Protein AF-A0A3D0ZES8-F1 (afdb_monomer_lite)

Sequence (78 aa):
MGKYYYPQGGLPPQTHLTTERAIVTEAYTVIPKGVMTDIVTSTLPGFSNTRSWILARPISGFATTFSQLIVEIGPGGG

Structure (mmCIF, N/CA/C/O backbone):
data_AF-A0A3D0ZES8-F1
#
_entry.id   AF-A0A3D0ZES8-F1
#
loop_
_atom_site.group_PDB
_atom_site.id
_atom_site.type_symbol
_atom_site.label_atom_id
_atom_site.lab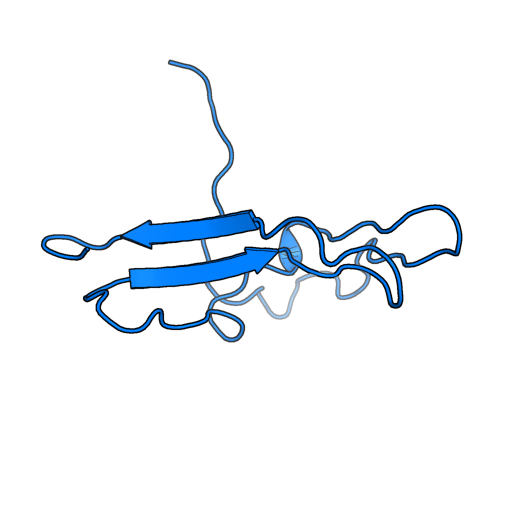el_alt_id
_atom_site.label_comp_id
_atom_site.label_asym_id
_atom_site.label_entity_id
_atom_site.label_seq_id
_atom_site.pdbx_PDB_ins_code
_atom_site.Cartn_x
_atom_site.Cartn_y
_atom_site.Cartn_z
_atom_site.occupancy
_atom_site.B_iso_or_equiv
_atom_site.auth_seq_id
_atom_site.auth_comp_id
_atom_site.auth_asym_id
_atom_site.auth_atom_id
_atom_site.pdbx_PDB_model_num
ATOM 1 N N . MET A 1 1 ? -25.094 0.423 -2.739 1.00 48.28 1 MET A N 1
ATOM 2 C CA . MET A 1 1 ? -23.757 1.052 -2.763 1.00 48.28 1 MET A CA 1
ATOM 3 C C . MET A 1 1 ? -22.745 -0.013 -2.354 1.00 48.28 1 MET A C 1
ATOM 5 O O . MET A 1 1 ? -22.886 -0.548 -1.262 1.00 48.28 1 MET A O 1
ATOM 9 N N . GLY A 1 2 ? -21.837 -0.428 -3.242 1.00 54.19 2 GLY A N 1
ATOM 10 C CA . GLY A 1 2 ? -20.895 -1.521 -2.958 1.00 54.19 2 GLY A CA 1
ATOM 11 C C . GLY A 1 2 ? -19.963 -1.182 -1.792 1.00 54.19 2 GLY A C 1
ATOM 12 O O . GLY A 1 2 ? -19.486 -0.055 -1.691 1.00 54.19 2 GLY A O 1
ATOM 13 N N . LYS A 1 3 ? -19.731 -2.140 -0.891 1.00 88.75 3 LYS A N 1
ATOM 14 C CA . LYS A 1 3 ? -18.834 -1.973 0.257 1.00 88.75 3 LYS A CA 1
ATOM 15 C C . LYS A 1 3 ? -17.391 -2.163 -0.216 1.00 88.75 3 LYS A C 1
ATOM 17 O O . LYS A 1 3 ? -16.891 -3.283 -0.237 1.00 88.75 3 LYS A O 1
ATOM 22 N N . TYR A 1 4 ? -16.751 -1.078 -0.642 1.00 91.94 4 TYR A N 1
ATOM 23 C CA . TYR A 1 4 ? -15.332 -1.082 -0.995 1.00 91.94 4 TYR A CA 1
ATOM 24 C C . TYR A 1 4 ? -14.467 -0.988 0.264 1.00 91.94 4 TYR A C 1
ATOM 26 O O . TYR A 1 4 ? -14.804 -0.281 1.214 1.00 91.94 4 TYR A O 1
ATOM 34 N N . TYR A 1 5 ? -13.357 -1.722 0.277 1.00 92.00 5 TYR A N 1
ATOM 35 C CA . TYR A 1 5 ? -12.351 -1.597 1.326 1.00 92.00 5 TYR A CA 1
ATOM 36 C C . TYR A 1 5 ? -11.481 -0.362 1.077 1.00 92.00 5 TYR A C 1
ATOM 38 O O . TYR A 1 5 ? -11.078 -0.111 -0.057 1.00 92.00 5 TYR A O 1
ATOM 46 N N . TYR A 1 6 ? -11.142 0.352 2.146 1.00 92.00 6 TYR A N 1
ATOM 47 C CA . TYR A 1 6 ? -10.120 1.392 2.157 1.00 92.00 6 TYR A CA 1
ATOM 48 C C . TYR A 1 6 ? -9.297 1.280 3.452 1.00 92.00 6 TYR A C 1
ATOM 50 O O . TYR A 1 6 ? -9.853 0.894 4.493 1.00 92.00 6 TYR A O 1
ATOM 58 N N . PRO A 1 7 ? -7.982 1.567 3.415 1.00 92.88 7 PRO A N 1
ATOM 59 C CA . PRO A 1 7 ? -7.156 1.597 4.615 1.00 92.88 7 PRO A CA 1
ATOM 60 C C . PRO A 1 7 ? -7.706 2.606 5.618 1.00 92.88 7 PRO A C 1
ATOM 62 O O . PRO A 1 7 ? -8.068 3.714 5.243 1.00 92.88 7 PRO A O 1
ATOM 65 N N . GLN A 1 8 ? -7.773 2.221 6.891 1.00 90.19 8 GLN A N 1
ATOM 66 C CA . GLN A 1 8 ? -8.149 3.156 7.959 1.00 90.19 8 GLN A CA 1
ATOM 67 C C . GLN A 1 8 ? -6.943 3.961 8.469 1.00 90.19 8 GLN A C 1
ATOM 69 O O . GLN A 1 8 ? -7.122 4.956 9.167 1.00 90.19 8 GLN A O 1
ATOM 74 N N . GLY A 1 9 ? -5.723 3.526 8.135 1.00 90.62 9 GLY A N 1
ATOM 75 C CA . GLY A 1 9 ? -4.507 4.041 8.746 1.00 90.62 9 GLY A CA 1
ATOM 76 C C . GLY A 1 9 ? -4.396 3.636 10.217 1.00 90.62 9 GLY A C 1
ATOM 77 O O . GLY A 1 9 ? -4.823 2.547 10.613 1.00 90.62 9 GLY A O 1
ATOM 78 N N . GLY A 1 10 ? -3.823 4.520 11.026 1.00 93.62 10 GLY A N 1
ATOM 79 C CA . GLY A 1 10 ? -3.523 4.292 12.434 1.00 93.62 10 GLY A CA 1
ATOM 80 C C . GLY A 1 10 ? -2.339 3.352 12.660 1.00 93.62 10 GLY A C 1
ATOM 81 O O . GLY A 1 10 ? -1.600 2.991 11.737 1.00 93.62 10 GLY A O 1
ATOM 82 N N . LEU A 1 11 ? -2.167 2.958 13.924 1.00 93.06 11 LEU A N 1
ATOM 83 C CA . LEU A 1 11 ? -1.226 1.924 14.345 1.00 93.06 11 LEU A CA 1
ATOM 84 C C . LEU A 1 11 ? -1.992 0.721 14.905 1.00 93.06 11 LEU A C 1
ATOM 86 O O . LEU A 1 11 ? -2.986 0.911 15.614 1.00 93.06 11 LEU A O 1
ATOM 90 N N . PRO A 1 12 ? -1.542 -0.513 14.621 1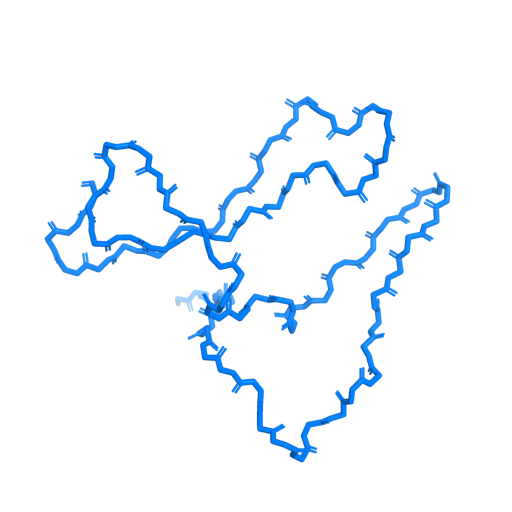.00 89.75 12 PRO A N 1
ATOM 91 C CA . PRO A 1 12 ? -2.140 -1.693 15.221 1.00 89.75 12 PRO A CA 1
ATOM 92 C C . PRO A 1 12 ? -1.974 -1.653 16.752 1.00 89.75 12 PRO A C 1
ATOM 94 O O . PRO A 1 12 ? -0.949 -1.180 17.254 1.00 89.75 12 PRO A O 1
ATOM 97 N N . PRO A 1 13 ? -2.961 -2.146 17.521 1.00 90.81 13 PRO A N 1
ATOM 98 C CA . PRO A 1 13 ? -2.846 -2.229 18.972 1.00 90.81 13 PRO A CA 1
ATOM 99 C C . PRO A 1 13 ? -1.745 -3.219 19.376 1.00 90.81 13 PRO A C 1
ATOM 101 O O . PRO A 1 13 ? -1.449 -4.162 18.649 1.00 90.81 13 PRO A O 1
ATOM 104 N N . GLN A 1 14 ? -1.186 -3.072 20.579 1.00 90.12 14 GLN A N 1
ATOM 105 C CA . GLN A 1 14 ? -0.137 -3.976 21.087 1.00 90.12 14 GLN A CA 1
ATOM 106 C C . GLN A 1 14 ? -0.596 -5.439 21.227 1.00 90.12 14 GLN A C 1
ATOM 108 O O . GLN A 1 14 ? 0.228 -6.346 21.261 1.00 90.12 14 GLN A O 1
ATOM 113 N N . THR A 1 15 ? -1.908 -5.676 21.301 1.00 89.94 15 THR A N 1
ATOM 114 C CA . THR A 1 15 ? -2.518 -7.014 21.340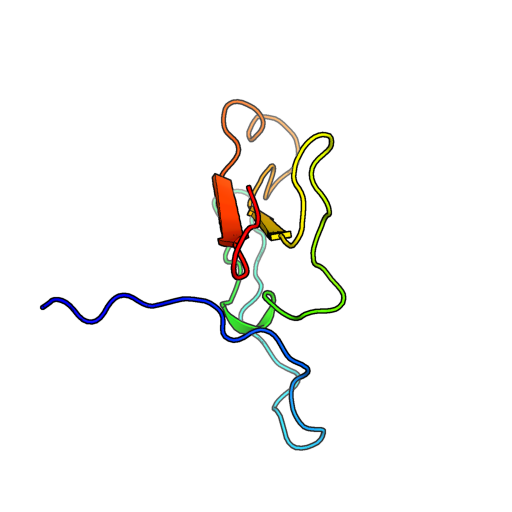 1.00 89.94 15 THR A CA 1
ATOM 115 C C . THR A 1 15 ? -2.643 -7.663 19.961 1.00 89.94 15 THR A C 1
ATOM 117 O O . THR A 1 15 ? -3.095 -8.804 19.861 1.00 89.94 15 THR A O 1
ATOM 120 N N . HIS A 1 16 ? -2.294 -6.946 18.890 1.00 84.38 16 HIS A N 1
ATOM 121 C CA . HIS A 1 16 ? -2.386 -7.457 17.532 1.00 84.38 16 HIS A CA 1
ATOM 122 C C . HIS A 1 16 ? -1.355 -8.564 17.301 1.00 84.38 16 HIS A C 1
ATOM 124 O O . HIS A 1 16 ? -0.208 -8.476 17.738 1.00 84.38 16 HIS A O 1
ATOM 130 N N . LEU A 1 17 ? -1.762 -9.609 16.578 1.00 83.75 17 LEU A N 1
ATOM 131 C CA . LEU A 1 17 ? -0.839 -10.656 16.159 1.00 83.75 17 LEU A CA 1
ATOM 132 C C . LEU A 1 17 ? 0.201 -10.050 15.211 1.00 83.75 17 LEU A C 1
ATOM 134 O O . LEU A 1 17 ? -0.147 -9.404 14.224 1.00 83.75 17 LEU A O 1
ATOM 138 N N . THR A 1 18 ? 1.478 -10.263 15.515 1.00 79.06 18 THR A N 1
ATOM 139 C CA . THR A 1 18 ? 2.605 -9.773 14.707 1.00 79.06 18 THR A CA 1
ATOM 140 C C . THR 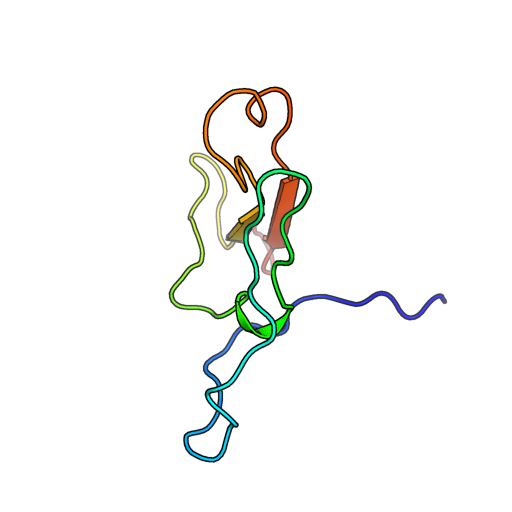A 1 18 ? 2.907 -10.671 13.510 1.00 79.06 18 THR A C 1
ATOM 142 O O . THR A 1 18 ? 3.593 -10.260 12.578 1.00 79.06 18 THR A O 1
ATOM 145 N N . THR A 1 19 ? 2.389 -11.900 13.508 1.00 78.69 19 THR A N 1
ATOM 146 C CA . THR A 1 19 ? 2.501 -12.832 12.388 1.00 78.69 19 THR A CA 1
ATOM 147 C C . THR A 1 19 ? 1.508 -12.473 11.288 1.00 78.69 19 THR A C 1
ATOM 149 O O . THR A 1 19 ? 0.331 -12.832 11.328 1.00 78.69 19 THR A O 1
ATOM 152 N N . GLU A 1 20 ? 2.003 -11.783 10.264 1.00 76.81 20 GLU A N 1
ATOM 153 C CA . GLU A 1 20 ? 1.246 -11.487 9.050 1.00 76.81 20 GLU A CA 1
ATOM 154 C C . GLU A 1 20 ? 1.629 -12.410 7.885 1.00 76.81 20 GLU A C 1
ATOM 156 O O . GLU A 1 20 ? 2.691 -13.024 7.855 1.00 76.81 20 GLU A O 1
ATOM 161 N N . ARG A 1 21 ? 0.745 -12.503 6.885 1.00 87.06 21 ARG A N 1
ATOM 162 C CA . ARG A 1 21 ? 0.914 -13.360 5.694 1.00 87.06 21 ARG A CA 1
ATOM 163 C C . ARG A 1 21 ? 1.739 -12.688 4.589 1.00 87.06 21 ARG A C 1
ATOM 165 O O . ARG A 1 21 ? 1.459 -12.894 3.409 1.00 87.06 21 ARG A O 1
ATOM 172 N N . ALA A 1 22 ? 2.688 -11.832 4.960 1.00 92.44 22 ALA A N 1
ATOM 173 C CA . ALA A 1 22 ? 3.560 -11.172 3.998 1.00 92.44 22 ALA A CA 1
ATOM 174 C C . ALA A 1 22 ? 4.515 -12.207 3.396 1.00 92.44 22 ALA A C 1
ATOM 176 O O . ALA A 1 22 ? 5.245 -12.878 4.123 1.00 92.44 22 ALA A O 1
ATOM 177 N N . ILE A 1 23 ? 4.466 -12.375 2.075 1.00 94.69 23 ILE A N 1
ATOM 178 C CA . ILE A 1 23 ? 5.235 -13.400 1.362 1.00 94.69 23 ILE A CA 1
ATOM 179 C C . ILE A 1 23 ? 5.791 -12.789 0.084 1.00 94.69 23 ILE A C 1
ATOM 181 O O . ILE A 1 23 ? 5.058 -12.142 -0.659 1.00 94.69 23 ILE A O 1
ATOM 185 N N . VAL A 1 24 ? 7.062 -13.058 -0.195 1.00 93.50 24 VAL A N 1
ATOM 186 C CA . VAL A 1 24 ? 7.697 -12.806 -1.489 1.00 93.50 24 VAL A CA 1
ATOM 187 C C . VAL A 1 24 ? 8.275 -14.130 -1.972 1.00 93.50 24 VAL A C 1
ATOM 189 O O . VAL A 1 24 ? 9.012 -14.788 -1.242 1.00 93.50 24 VAL A O 1
ATOM 192 N N . THR A 1 25 ? 7.925 -14.530 -3.187 1.00 93.31 25 THR A N 1
ATOM 193 C CA . THR A 1 25 ? 8.472 -15.709 -3.870 1.00 93.31 25 THR A CA 1
ATOM 194 C C . THR A 1 25 ? 8.952 -15.312 -5.261 1.00 93.31 25 THR A C 1
ATOM 196 O O . THR A 1 25 ? 8.688 -14.201 -5.721 1.00 93.31 25 THR A O 1
ATOM 199 N N . GLU A 1 26 ? 9.613 -16.232 -5.961 1.00 90.19 26 GLU A N 1
ATOM 200 C CA . GLU A 1 26 ? 9.994 -16.023 -7.364 1.00 90.19 26 GLU A CA 1
ATOM 201 C C . GLU A 1 26 ? 8.780 -15.815 -8.282 1.00 90.19 26 GLU A C 1
ATOM 203 O O . GLU A 1 26 ? 8.869 -15.091 -9.270 1.00 90.19 26 GLU A O 1
ATOM 208 N N . ALA A 1 27 ? 7.636 -16.424 -7.953 1.00 92.88 27 ALA A N 1
ATOM 209 C CA . ALA A 1 27 ? 6.446 -16.402 -8.799 1.00 92.88 27 ALA A CA 1
ATOM 210 C C . ALA A 1 27 ? 5.426 -15.322 -8.403 1.00 92.88 27 ALA A C 1
ATOM 212 O O . ALA A 1 27 ? 4.659 -14.866 -9.250 1.00 92.88 27 ALA A O 1
ATOM 213 N N . TYR A 1 28 ? 5.367 -14.933 -7.126 1.00 93.56 28 TYR A N 1
ATOM 214 C CA . TYR A 1 28 ? 4.359 -13.996 -6.624 1.00 93.56 28 TYR A CA 1
ATOM 215 C C . TYR A 1 28 ? 4.747 -13.320 -5.304 1.00 93.56 28 TYR A C 1
ATOM 217 O O . TYR A 1 28 ? 5.535 -13.849 -4.517 1.00 93.56 28 TYR A O 1
ATOM 225 N N . THR A 1 29 ? 4.078 -12.198 -5.021 1.00 96.00 29 THR A N 1
ATOM 226 C CA . THR A 1 29 ? 4.168 -11.464 -3.752 1.00 96.00 29 THR A CA 1
ATOM 227 C C . THR A 1 29 ? 2.781 -11.220 -3.168 1.00 96.00 29 THR A C 1
ATOM 229 O O . THR A 1 29 ? 1.847 -10.872 -3.890 1.00 96.00 29 THR A O 1
AT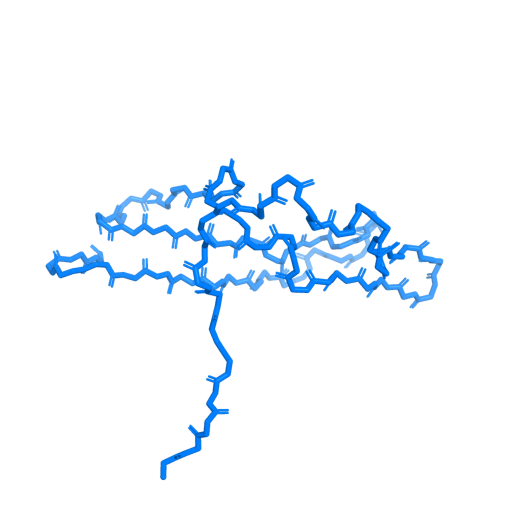OM 232 N N . VAL A 1 30 ? 2.654 -11.365 -1.849 1.00 95.69 30 VAL A N 1
ATOM 233 C CA . VAL A 1 30 ? 1.458 -11.039 -1.066 1.00 95.69 30 VAL A CA 1
ATOM 234 C C . VAL A 1 30 ? 1.803 -9.931 -0.080 1.00 95.69 30 VAL A C 1
ATOM 236 O O . VAL A 1 30 ? 2.657 -10.110 0.788 1.00 95.69 30 VAL A O 1
ATOM 239 N N . ILE A 1 31 ? 1.093 -8.807 -0.191 1.00 94.75 31 ILE A N 1
ATOM 240 C CA . ILE A 1 31 ? 1.170 -7.677 0.740 1.00 94.75 31 ILE A CA 1
ATOM 241 C C . ILE A 1 31 ? -0.150 -7.627 1.523 1.00 94.75 31 ILE A C 1
ATOM 243 O O . ILE A 1 31 ? -1.192 -7.308 0.943 1.00 94.75 31 ILE A O 1
ATOM 247 N N . PRO A 1 32 ? -0.157 -7.983 2.820 1.00 93.88 32 PRO A N 1
ATOM 248 C CA . PRO A 1 32 ? -1.352 -7.928 3.648 1.00 93.88 32 PRO A CA 1
ATOM 249 C C . PRO A 1 32 ? -1.843 -6.497 3.848 1.00 93.88 32 PRO A C 1
ATOM 251 O O . PRO A 1 32 ? -1.069 -5.543 3.880 1.00 93.88 32 PRO A O 1
ATOM 254 N N . LYS A 1 33 ? -3.146 -6.353 4.096 1.00 92.12 33 LYS A N 1
ATOM 255 C CA . LYS A 1 33 ? -3.753 -5.047 4.377 1.00 92.12 33 LYS A CA 1
ATOM 256 C C . LYS A 1 33 ? -3.209 -4.352 5.640 1.00 92.12 33 LYS A C 1
ATOM 258 O O . LYS A 1 33 ? -3.381 -3.148 5.780 1.00 92.12 33 LYS A O 1
ATOM 263 N N . GLY A 1 34 ? -2.600 -5.112 6.558 1.00 91.81 34 GLY A N 1
ATOM 264 C CA . GLY A 1 34 ? -2.012 -4.604 7.803 1.00 91.81 34 GLY A CA 1
ATOM 265 C C . GLY A 1 34 ? -0.809 -3.690 7.573 1.00 91.81 34 GLY A C 1
ATOM 266 O O . GLY A 1 34 ? -0.514 -2.848 8.411 1.00 91.81 34 GLY A O 1
ATOM 267 N N . VAL A 1 35 ? -0.187 -3.769 6.391 1.00 93.12 35 VAL A N 1
ATOM 268 C CA . VAL A 1 35 ? 0.930 -2.903 5.996 1.00 93.12 35 VAL A CA 1
ATOM 269 C C . VAL A 1 35 ? 0.504 -1.435 5.867 1.00 93.12 35 VAL A C 1
ATOM 271 O O . VAL A 1 35 ? 1.327 -0.547 6.076 1.00 93.12 35 VAL A O 1
ATOM 274 N N . MET A 1 36 ? -0.767 -1.145 5.559 1.00 95.31 36 MET A N 1
ATOM 275 C CA . MET A 1 36 ? -1.254 0.226 5.344 1.00 95.31 36 MET A CA 1
ATOM 276 C C . MET A 1 36 ? -1.501 0.987 6.663 1.00 95.31 36 MET A C 1
ATOM 278 O O . MET A 1 36 ? -2.638 1.309 7.008 1.00 95.31 36 MET A O 1
ATOM 282 N N . THR A 1 37 ? -0.415 1.278 7.386 1.00 95.31 37 THR A N 1
ATOM 283 C CA . THR A 1 37 ? -0.377 2.087 8.623 1.00 95.31 37 THR A CA 1
ATOM 284 C C . THR A 1 37 ? 0.031 3.536 8.346 1.00 95.31 37 THR A C 1
ATOM 286 O O . THR A 1 37 ? 0.537 3.849 7.266 1.00 95.31 37 THR A O 1
ATOM 289 N N . ASP A 1 38 ? -0.167 4.435 9.312 1.00 96.00 38 ASP A N 1
ATOM 290 C CA . ASP A 1 38 ? 0.095 5.873 9.112 1.00 96.00 38 ASP A CA 1
ATOM 291 C C . ASP A 1 38 ? 1.575 6.209 8.917 1.00 96.00 38 ASP A C 1
ATOM 293 O O . ASP A 1 38 ? 1.920 7.072 8.109 1.00 96.00 38 ASP A O 1
ATOM 297 N N . ILE A 1 39 ? 2.460 5.498 9.615 1.00 96.00 39 ILE A N 1
ATOM 298 C CA . ILE A 1 39 ? 3.899 5.799 9.647 1.00 96.00 39 ILE A CA 1
ATOM 299 C C . ILE A 1 39 ? 4.642 5.413 8.362 1.00 96.00 39 ILE A C 1
ATOM 301 O O . ILE A 1 39 ? 5.809 5.759 8.209 1.00 96.00 39 ILE A O 1
ATOM 305 N N . VAL A 1 40 ? 3.986 4.698 7.444 1.00 96.50 40 VAL A N 1
ATOM 306 C CA . VAL A 1 40 ? 4.555 4.290 6.147 1.00 96.50 40 VAL A CA 1
ATOM 307 C C . VAL A 1 40 ? 3.955 5.060 4.969 1.00 96.50 40 VAL A C 1
ATOM 309 O O . VAL A 1 40 ? 4.167 4.699 3.811 1.00 96.50 40 VAL A O 1
ATOM 312 N N . THR A 1 41 ? 3.177 6.108 5.246 1.00 97.38 41 THR A N 1
ATOM 313 C CA . THR A 1 41 ? 2.599 6.947 4.195 1.00 97.38 41 THR A CA 1
ATOM 314 C C . THR A 1 41 ? 3.648 7.853 3.554 1.00 97.38 41 THR A C 1
ATOM 316 O O . THR A 1 41 ? 4.623 8.267 4.176 1.00 97.38 41 THR A O 1
ATOM 319 N N . SER A 1 42 ? 3.447 8.152 2.274 1.00 96.94 42 SER A N 1
ATOM 320 C CA . SER A 1 42 ? 4.258 9.077 1.485 1.00 96.94 42 SER A CA 1
ATOM 321 C C . SER A 1 42 ? 3.482 10.359 1.196 1.00 96.94 42 SER A C 1
ATOM 323 O O . SER A 1 42 ? 2.266 10.328 0.963 1.00 96.94 42 SER A O 1
ATOM 325 N N . THR A 1 43 ? 4.193 11.483 1.169 1.00 96.19 43 THR A N 1
ATOM 326 C CA . THR A 1 43 ? 3.686 12.760 0.661 1.00 96.19 43 THR A CA 1
ATOM 327 C C . THR A 1 43 ? 3.969 12.864 -0.835 1.00 96.19 43 THR A C 1
ATOM 329 O O . THR A 1 43 ? 5.012 12.419 -1.316 1.00 96.19 43 THR A O 1
ATOM 332 N N . LEU A 1 44 ? 3.025 13.431 -1.587 1.00 96.25 44 LEU A N 1
ATOM 333 C CA . LEU A 1 44 ? 3.172 13.630 -3.026 1.00 96.25 44 LEU A CA 1
ATOM 334 C C . LEU A 1 44 ? 3.494 15.105 -3.300 1.00 96.25 44 LEU A C 1
ATOM 336 O O . LEU A 1 44 ? 2.761 15.977 -2.829 1.00 96.25 44 LEU A O 1
ATOM 340 N N . PRO A 1 45 ? 4.574 15.418 -4.039 1.00 96.25 45 PRO A N 1
ATOM 341 C CA . PRO A 1 45 ? 4.868 16.792 -4.425 1.00 96.25 45 PRO A CA 1
ATOM 342 C C . PRO A 1 45 ? 3.690 17.430 -5.167 1.00 96.25 45 PRO A C 1
ATOM 344 O O . PRO A 1 45 ? 3.138 16.836 -6.089 1.00 96.25 45 PRO A O 1
ATOM 347 N N . GLY A 1 46 ? 3.320 18.647 -4.766 1.00 95.62 46 GLY A N 1
ATOM 348 C CA . GLY A 1 46 ? 2.202 19.387 -5.358 1.00 95.62 46 GLY A CA 1
ATOM 349 C C . GLY A 1 46 ? 0.822 19.051 -4.787 1.00 95.62 46 GLY A C 1
ATOM 350 O O . GLY A 1 46 ? -0.113 19.772 -5.103 1.00 95.62 46 GLY A O 1
ATOM 351 N N . PHE A 1 47 ? 0.701 18.038 -3.923 1.00 96.75 47 PHE A N 1
ATOM 352 C CA . PHE A 1 47 ? -0.555 17.687 -3.259 1.00 96.75 47 PHE A CA 1
ATOM 353 C C . PHE A 1 47 ? -0.561 18.199 -1.820 1.00 96.75 47 PHE A C 1
ATOM 355 O O . PHE A 1 47 ? 0.420 18.055 -1.082 1.00 96.75 47 PHE A O 1
ATOM 362 N N . SER A 1 48 ? -1.687 18.777 -1.407 1.00 96.81 48 SER A N 1
ATOM 363 C CA . SER A 1 48 ? -1.888 19.279 -0.046 1.00 96.81 48 SER A CA 1
ATOM 364 C C . SER A 1 48 ? -2.911 18.438 0.720 1.00 96.81 48 SER A C 1
ATOM 366 O O . SER A 1 48 ? -3.836 17.886 0.130 1.00 96.81 48 SER A O 1
ATOM 368 N N . ASN A 1 49 ? -2.751 18.328 2.044 1.00 96.00 49 ASN A N 1
ATOM 369 C CA . ASN A 1 49 ? -3.653 17.573 2.928 1.00 96.00 49 ASN A CA 1
ATOM 370 C C . ASN A 1 49 ? -3.936 16.132 2.455 1.00 96.00 49 ASN A C 1
ATOM 372 O O . ASN A 1 49 ? -5.061 15.644 2.558 1.00 96.00 49 ASN A O 1
ATOM 376 N N . THR A 1 50 ? -2.914 15.445 1.942 1.00 96.56 50 THR A N 1
ATOM 377 C CA . THR A 1 50 ? -3.021 14.055 1.480 1.00 96.56 50 THR A CA 1
ATOM 378 C C . THR A 1 50 ? -2.062 13.129 2.209 1.00 96.56 50 THR A C 1
ATOM 380 O O . THR A 1 50 ? -0.940 13.529 2.530 1.00 96.56 50 THR A O 1
ATOM 383 N N . ARG A 1 51 ? -2.448 11.860 2.340 1.00 95.94 51 ARG A N 1
ATOM 384 C CA . ARG A 1 51 ? -1.528 10.755 2.646 1.00 95.94 51 ARG A CA 1
ATOM 385 C C . ARG A 1 51 ? -1.661 9.670 1.587 1.00 95.94 51 ARG A C 1
ATOM 387 O O . ARG A 1 51 ? -2.766 9.391 1.123 1.00 95.94 51 ARG A O 1
ATOM 394 N N . SER A 1 52 ? -0.543 9.071 1.184 1.00 97.06 52 SER A N 1
ATOM 395 C CA . SER A 1 52 ? -0.540 8.040 0.144 1.00 97.06 52 SER A CA 1
ATOM 396 C C . SER A 1 52 ? 0.192 6.776 0.579 1.00 97.06 52 SER A C 1
ATOM 398 O O . SER A 1 52 ? 1.280 6.841 1.145 1.00 97.06 52 SER A O 1
ATOM 400 N N . TRP A 1 53 ? -0.390 5.614 0.296 1.00 97.88 53 TRP A N 1
ATOM 401 C CA . TRP A 1 53 ? 0.296 4.326 0.391 1.00 97.88 53 TRP A CA 1
ATOM 402 C C . TRP A 1 53 ? 0.736 3.901 -1.004 1.00 97.88 53 TRP A C 1
ATOM 404 O O . TRP A 1 53 ? -0.100 3.749 -1.899 1.00 97.88 53 TRP A O 1
ATOM 414 N N . ILE A 1 54 ? 2.042 3.712 -1.187 1.00 97.06 54 ILE A N 1
ATOM 415 C CA . ILE A 1 54 ? 2.628 3.311 -2.467 1.00 97.06 54 ILE A CA 1
ATOM 416 C C . ILE A 1 54 ? 2.680 1.783 -2.545 1.00 97.06 54 ILE A C 1
ATOM 418 O O . ILE A 1 54 ? 3.278 1.118 -1.703 1.00 97.06 54 ILE A O 1
ATOM 422 N N . LEU A 1 55 ? 2.066 1.235 -3.589 1.00 95.31 55 LEU A N 1
ATOM 423 C CA . LEU A 1 55 ? 2.049 -0.180 -3.943 1.00 95.31 55 LEU A CA 1
ATOM 424 C C . LEU A 1 55 ? 2.732 -0.333 -5.306 1.00 95.31 55 LEU A C 1
ATOM 426 O O . LEU A 1 55 ? 2.094 -0.475 -6.349 1.00 95.31 55 LEU A O 1
ATOM 430 N N . ALA A 1 56 ? 4.058 -0.247 -5.299 1.00 95.00 56 ALA A N 1
ATOM 431 C CA . ALA A 1 56 ? 4.882 -0.337 -6.497 1.00 95.00 56 ALA A CA 1
ATOM 432 C C . ALA A 1 56 ? 6.097 -1.226 -6.237 1.00 95.00 56 ALA A C 1
ATOM 434 O O . ALA A 1 56 ? 6.552 -1.342 -5.100 1.00 95.00 56 ALA A O 1
ATOM 435 N N . ARG A 1 57 ? 6.621 -1.844 -7.302 1.00 94.62 57 ARG A N 1
ATOM 436 C CA . ARG A 1 57 ? 7.822 -2.692 -7.260 1.00 94.62 57 ARG A CA 1
ATOM 437 C C . ARG A 1 57 ? 7.818 -3.711 -6.099 1.00 94.62 57 ARG A C 1
ATOM 439 O O . ARG A 1 57 ? 8.735 -3.711 -5.279 1.00 94.62 57 ARG A O 1
ATOM 446 N N . PRO A 1 58 ? 6.816 -4.610 -6.029 1.00 93.25 58 PRO A N 1
ATOM 447 C CA . PRO A 1 58 ? 6.739 -5.635 -4.983 1.00 93.25 58 PRO A CA 1
ATOM 448 C C . PRO A 1 58 ? 7.887 -6.656 -5.029 1.00 93.25 58 PRO A C 1
ATOM 450 O O . PRO A 1 58 ? 8.093 -7.379 -4.058 1.00 93.25 58 PRO A O 1
ATOM 453 N N . ILE A 1 59 ? 8.608 -6.739 -6.154 1.00 92.94 59 ILE A N 1
ATOM 454 C CA . ILE A 1 59 ? 9.792 -7.583 -6.346 1.00 92.94 59 ILE A CA 1
ATOM 455 C C . ILE A 1 59 ? 10.882 -6.828 -7.112 1.00 92.94 59 ILE A C 1
ATOM 457 O O . ILE A 1 59 ? 10.623 -5.828 -7.790 1.00 92.94 59 ILE A O 1
ATOM 461 N N . SER A 1 60 ? 12.118 -7.315 -7.016 1.00 87.12 60 SER A N 1
ATOM 462 C CA . SER A 1 60 ? 13.230 -6.840 -7.838 1.00 87.12 60 SER A CA 1
ATOM 463 C C . SER A 1 60 ? 13.050 -7.231 -9.315 1.00 87.12 60 SER A C 1
ATOM 465 O O . SER A 1 60 ? 12.320 -8.158 -9.655 1.00 87.12 60 SER A O 1
ATOM 467 N N . GLY A 1 61 ? 13.712 -6.500 -10.217 1.00 85.88 61 GLY A N 1
ATOM 468 C CA . GLY A 1 61 ? 13.651 -6.762 -11.657 1.00 85.88 61 GLY A CA 1
ATOM 469 C C . GLY A 1 61 ? 12.473 -6.070 -12.346 1.00 85.88 61 GLY A C 1
ATOM 470 O O . GLY A 1 61 ? 12.383 -4.845 -12.329 1.00 85.88 61 GLY A O 1
ATOM 471 N N . PHE A 1 62 ? 11.596 -6.852 -12.980 1.00 83.88 62 PHE A N 1
ATOM 472 C CA . PHE A 1 62 ? 10.634 -6.389 -13.994 1.00 83.88 62 PHE A CA 1
ATOM 473 C C . PHE A 1 62 ? 9.375 -5.678 -13.465 1.00 83.88 62 PHE A C 1
ATOM 475 O O . PHE A 1 62 ? 8.573 -5.190 -14.257 1.00 83.88 62 PHE A O 1
ATOM 482 N N . ALA A 1 63 ? 9.177 -5.570 -12.149 1.00 91.81 63 ALA A N 1
ATOM 483 C CA . ALA A 1 63 ? 7.966 -4.985 -11.563 1.00 91.81 63 ALA A CA 1
ATOM 484 C C . ALA A 1 63 ? 7.981 -3.439 -11.509 1.00 91.81 63 ALA A C 1
ATOM 486 O O . ALA A 1 63 ? 7.636 -2.841 -10.490 1.00 91.81 63 ALA A O 1
ATOM 487 N N . THR A 1 64 ? 8.411 -2.782 -12.587 1.00 94.81 64 THR A N 1
ATOM 488 C CA . THR A 1 64 ? 8.587 -1.316 -12.661 1.00 94.81 64 THR A CA 1
ATOM 489 C C . THR A 1 64 ? 7.694 -0.634 -13.695 1.00 94.81 64 THR A C 1
ATOM 491 O O . THR A 1 64 ? 7.690 0.589 -13.780 1.00 94.81 64 THR A O 1
ATOM 494 N N . THR A 1 65 ? 6.910 -1.395 -14.462 1.00 96.06 65 THR A N 1
ATOM 495 C CA . THR A 1 65 ? 6.011 -0.854 -15.494 1.00 96.06 65 THR A CA 1
ATOM 496 C C . THR A 1 65 ? 4.852 -0.042 -14.915 1.00 96.06 65 THR A C 1
ATOM 498 O O . THR A 1 65 ? 4.374 0.886 -15.559 1.00 96.06 65 THR A O 1
ATOM 501 N N . PHE A 1 66 ? 4.398 -0.381 -13.707 1.00 95.44 66 PHE A N 1
ATOM 502 C CA . PHE A 1 66 ? 3.225 0.229 -13.087 1.00 95.44 66 PHE A CA 1
ATOM 503 C C . PHE A 1 66 ? 3.514 0.700 -11.668 1.00 95.44 66 PHE A C 1
ATOM 505 O O . PHE A 1 66 ? 4.358 0.147 -10.960 1.00 95.44 66 PHE A O 1
ATOM 512 N N . SER A 1 67 ? 2.741 1.696 -11.248 1.00 95.50 67 SER A N 1
ATOM 513 C CA . SER A 1 67 ? 2.667 2.157 -9.870 1.00 95.50 67 SER A CA 1
ATOM 514 C C . SER A 1 67 ? 1.202 2.256 -9.472 1.00 95.50 67 SER A C 1
ATOM 516 O O . SER A 1 67 ? 0.406 2.866 -10.189 1.00 95.50 67 SER A O 1
ATOM 518 N N . GLN A 1 68 ? 0.844 1.644 -8.346 1.00 96.75 68 GLN A N 1
ATOM 519 C CA . GLN A 1 68 ? -0.466 1.797 -7.733 1.00 96.75 68 GLN A CA 1
ATOM 520 C C . GLN A 1 68 ? -0.307 2.606 -6.450 1.00 96.75 68 GLN A C 1
ATOM 522 O O . GLN A 1 68 ? 0.593 2.357 -5.652 1.00 96.75 68 GLN A O 1
ATOM 527 N N . LEU A 1 69 ? -1.186 3.581 -6.245 1.00 96.88 69 LEU A N 1
ATOM 528 C CA . LEU A 1 69 ? -1.241 4.350 -5.012 1.00 96.88 69 LEU A CA 1
ATOM 529 C C . LEU A 1 69 ? -2.657 4.290 -4.454 1.00 96.88 69 LEU A C 1
ATOM 531 O O . LEU A 1 69 ? -3.632 4.373 -5.202 1.00 96.88 69 LEU A O 1
ATOM 535 N N . ILE A 1 70 ? -2.760 4.173 -3.135 1.00 96.69 70 ILE A N 1
ATOM 536 C CA . ILE A 1 70 ? -3.993 4.474 -2.412 1.00 96.69 70 ILE A CA 1
ATOM 537 C C . ILE A 1 70 ? -3.796 5.856 -1.811 1.00 96.69 70 ILE A C 1
ATOM 539 O O . ILE A 1 70 ? -2.944 6.023 -0.940 1.00 96.69 70 ILE A O 1
ATOM 543 N N . VAL A 1 71 ? -4.542 6.841 -2.301 1.00 96.69 71 VAL A N 1
ATOM 544 C CA . VAL A 1 71 ? -4.437 8.229 -1.845 1.00 96.69 71 VAL A CA 1
ATOM 545 C C . VAL A 1 71 ? -5.675 8.568 -1.037 1.00 96.69 71 VAL A C 1
ATOM 547 O O . VAL A 1 71 ? -6.798 8.443 -1.523 1.00 96.69 71 VAL A O 1
ATOM 550 N N . GLU A 1 72 ? -5.458 9.006 0.194 1.00 96.31 72 GLU A N 1
ATOM 551 C CA . GLU A 1 72 ? -6.484 9.633 1.008 1.00 96.31 72 GLU A CA 1
ATOM 552 C C . GLU A 1 72 ? -6.308 11.147 0.944 1.00 96.31 72 GLU A C 1
ATOM 554 O O . GLU A 1 72 ? -5.212 11.668 1.170 1.00 96.31 72 GLU A O 1
ATOM 559 N N . ILE A 1 73 ? -7.398 11.837 0.618 1.00 96.38 73 ILE A N 1
ATOM 560 C CA . ILE A 1 73 ? -7.439 13.284 0.425 1.00 96.38 73 ILE A CA 1
ATOM 561 C C . ILE A 1 73 ? -8.335 13.870 1.512 1.00 96.38 73 ILE A C 1
ATOM 563 O O . ILE A 1 73 ? -9.517 13.531 1.600 1.00 96.38 73 ILE A O 1
ATOM 567 N N . GLY A 1 74 ? -7.763 14.728 2.352 1.00 95.62 74 GLY A N 1
ATOM 568 C CA . GLY A 1 74 ? -8.499 15.450 3.380 1.00 95.62 74 GLY A CA 1
ATOM 569 C C . GLY A 1 74 ? -9.334 16.606 2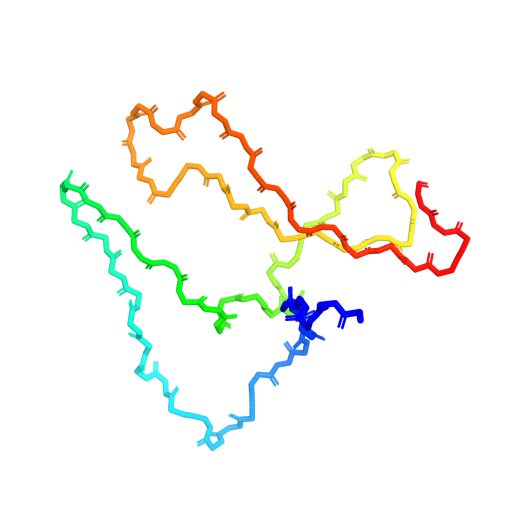.810 1.00 95.62 74 GLY A C 1
ATOM 570 O O . GLY A 1 74 ? -9.191 16.975 1.641 1.00 95.62 74 GLY A O 1
ATOM 571 N N . PRO A 1 75 ? -10.203 17.226 3.628 1.00 96.19 75 PRO A N 1
ATOM 572 C CA . PRO A 1 75 ? -10.991 18.381 3.208 1.00 96.19 75 PRO A CA 1
ATOM 573 C C . PRO A 1 75 ? -10.115 19.520 2.666 1.00 96.19 75 PRO A C 1
ATOM 575 O O . PRO A 1 75 ? -9.148 19.931 3.307 1.00 96.19 75 PRO A O 1
ATOM 578 N N . GLY A 1 76 ? -10.464 20.029 1.481 1.00 94.25 76 GLY A N 1
ATOM 579 C CA . GLY A 1 76 ? -9.716 21.098 0.809 1.00 94.25 76 GLY A CA 1
ATOM 580 C C . GLY A 1 76 ? -8.322 20.697 0.311 1.00 94.25 76 GLY A C 1
ATOM 581 O O . GLY A 1 76 ? -7.563 21.581 -0.069 1.00 94.25 76 GLY A O 1
ATOM 582 N N . GLY A 1 77 ? -7.980 19.404 0.348 1.00 95.06 77 GLY A N 1
ATOM 583 C CA . GLY A 1 77 ? -6.748 18.858 -0.215 1.00 95.06 77 GLY A CA 1
ATOM 584 C C . GLY A 1 77 ? -6.868 18.453 -1.683 1.00 95.06 77 GLY A C 1
ATOM 585 O O . GLY A 1 77 ? -7.948 18.516 -2.278 1.00 95.06 77 GLY A O 1
ATOM 586 N N . GLY A 1 78 ? -5.744 17.985 -2.227 1.00 85.06 78 GLY A N 1
ATOM 587 C CA . GLY A 1 78 ? -5.549 17.714 -3.655 1.00 85.06 78 GLY A CA 1
ATOM 588 C C . GLY A 1 78 ? -4.432 18.553 -4.246 1.00 85.06 78 GLY A C 1
ATOM 589 O O . GLY A 1 78 ? -4.154 19.641 -3.692 1.00 85.06 78 GLY A O 1
#

Radius of gyration: 14.71 Å; chains: 1; bounding box: 37×38×37 Å

Secondary structure (DSSP, 8-state):
---------S---TTS------EE-SS-EE--GGG--GGG-BPPTT--SEEEEEEE-SSSSSTTS-EEEEEEE-TT--

pLDDT: mean 91.86, std 7.98, range [48.28, 97.88]

Foldseek 3Di:
DDDDDDQPAAADDPPDDPDDPFDDDPVDTDDDSNVRHPVQWDDDPPKPQKTKDKDFCRDPDDRHPDIDIRMDHDPPID